Protein AF-A0A672Q0A1-F1 (afdb_monomer)

InterPro domains:
  IPR027817 Costars domain [PF14705] (2-60)
  IPR027817 Costars domain [SM01283] (1-65)
  IPR038095 Costars domain superfamily [G3DSA:1.10.10.1540] (1-67)
  IPR044302 Costars family [PTHR46334] (1-65)

Secondary structure (DSSP, 8-state):
--HHHHHHHHHHHHHHHSEEPTTS-EE--HHHHHT-HHHHHH-TTHHHHHHHHHHTTS---TTS------

Sequence (70 aa):
MNVEHEVTLLVDEIRRLGSKNADGKISVKFGVLFNDDQCANLFEALVGTLKAAKRKKLIALLGLLMNGLE

Organism: Sinocyclocheilus grahami (NCBI:txid75366)

Structure (mmCIF, N/CA/C/O backbone):
data_AF-A0A672Q0A1-F1
#
_entry.id   AF-A0A672Q0A1-F1
#
loop_
_atom_site.group_PDB
_atom_site.id
_atom_site.type_symbol
_atom_site.label_atom_id
_atom_site.label_alt_id
_atom_site.label_comp_id
_atom_site.label_asym_id
_atom_site.label_entity_id
_atom_site.label_seq_id
_atom_site.pdbx_PDB_ins_code
_atom_site.Cartn_x
_atom_site.Cartn_y
_atom_site.Cartn_z
_atom_site.occupancy
_atom_site.B_iso_or_equiv
_atom_site.auth_seq_id
_atom_site.auth_comp_id
_atom_site.auth_asym_id
_atom_site.auth_atom_id
_atom_site.pdbx_PDB_model_num
ATOM 1 N N . MET A 1 1 ? 8.538 16.538 -9.936 1.00 53.59 1 MET A N 1
ATOM 2 C CA . MET A 1 1 ? 7.692 15.435 -9.432 1.00 53.59 1 MET A CA 1
ATOM 3 C C . MET A 1 1 ? 6.915 15.937 -8.232 1.00 53.59 1 MET A C 1
ATOM 5 O O . MET A 1 1 ? 7.536 16.341 -7.255 1.00 53.59 1 MET A O 1
ATOM 9 N N . ASN A 1 2 ? 5.587 16.015 -8.332 1.00 74.50 2 ASN A N 1
ATOM 10 C CA . ASN A 1 2 ? 4.752 16.470 -7.224 1.00 74.50 2 ASN A CA 1
ATOM 11 C C . ASN A 1 2 ? 4.206 15.240 -6.500 1.00 74.50 2 ASN A C 1
ATOM 13 O O . ASN A 1 2 ? 3.209 14.663 -6.931 1.00 74.50 2 ASN A O 1
ATOM 17 N N . VAL A 1 3 ? 4.845 14.876 -5.387 1.00 73.06 3 VAL A N 1
ATOM 18 C CA . VAL A 1 3 ? 4.478 13.719 -4.551 1.00 73.06 3 VAL A CA 1
ATOM 19 C C . VAL A 1 3 ? 2.979 13.668 -4.242 1.00 73.06 3 VAL A C 1
ATOM 21 O O . VAL A 1 3 ? 2.403 12.595 -4.135 1.00 73.06 3 VAL A O 1
ATOM 24 N N . GLU A 1 4 ? 2.310 14.813 -4.111 1.00 79.94 4 GLU A N 1
ATOM 25 C CA . GLU A 1 4 ? 0.874 14.852 -3.808 1.00 79.94 4 GLU A CA 1
ATOM 26 C C . GLU A 1 4 ? -0.001 14.395 -4.977 1.00 79.94 4 GLU A C 1
ATOM 28 O O . GLU A 1 4 ? -1.045 13.776 -4.766 1.00 79.94 4 GLU A O 1
ATOM 33 N N . HIS A 1 5 ? 0.437 14.666 -6.208 1.00 83.56 5 HIS A N 1
ATOM 34 C CA . HIS A 1 5 ? -0.267 14.226 -7.406 1.00 83.56 5 HIS A CA 1
ATOM 35 C C . HIS A 1 5 ? -0.126 12.710 -7.570 1.00 83.56 5 HIS A C 1
ATOM 37 O O . HIS A 1 5 ? -1.119 12.011 -7.741 1.00 83.56 5 HIS A O 1
ATOM 43 N N . GLU A 1 6 ? 1.088 12.192 -7.377 1.00 81.25 6 GLU A N 1
ATOM 44 C CA . GLU A 1 6 ? 1.372 10.753 -7.358 1.00 81.25 6 GLU A CA 1
ATOM 45 C C . GLU A 1 6 ? 0.563 10.015 -6.285 1.00 81.25 6 GLU A C 1
ATOM 47 O O . GLU A 1 6 ? -0.028 8.972 -6.549 1.00 81.25 6 GLU A O 1
ATOM 52 N N . VAL 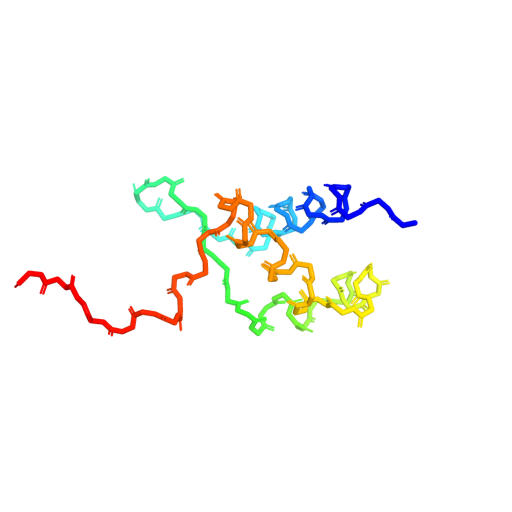A 1 7 ? 0.468 10.577 -5.077 1.00 81.75 7 VAL A N 1
ATOM 53 C CA . VAL A 1 7 ? -0.344 9.992 -4.002 1.00 81.75 7 VAL A CA 1
ATOM 54 C C . VAL A 1 7 ? -1.835 9.988 -4.354 1.00 81.75 7 VAL A C 1
ATOM 56 O O . VAL A 1 7 ? -2.535 9.043 -3.999 1.00 81.75 7 VAL A O 1
ATOM 59 N N . THR A 1 8 ? -2.327 11.005 -5.061 1.00 84.44 8 THR A N 1
ATOM 60 C CA . THR A 1 8 ? -3.731 11.059 -5.500 1.00 84.44 8 THR A CA 1
ATOM 61 C C . THR A 1 8 ? -4.024 9.993 -6.554 1.00 84.44 8 THR A C 1
ATOM 63 O O . THR A 1 8 ? -5.006 9.267 -6.415 1.00 84.44 8 THR A O 1
ATOM 66 N N . LEU A 1 9 ? -3.144 9.845 -7.549 1.00 85.62 9 LEU A N 1
ATOM 67 C CA . LEU A 1 9 ? -3.240 8.801 -8.574 1.00 85.62 9 LEU A CA 1
ATOM 68 C C . LEU A 1 9 ? -3.219 7.404 -7.949 1.00 85.62 9 LEU A C 1
ATOM 70 O O . LEU A 1 9 ? -4.069 6.577 -8.252 1.00 85.62 9 LEU A O 1
ATOM 74 N N . LEU A 1 10 ? -2.323 7.177 -6.985 1.00 82.81 10 LEU A N 1
ATOM 75 C CA . LEU A 1 10 ? -2.245 5.918 -6.249 1.00 82.81 10 LEU A CA 1
ATOM 76 C C . LEU A 1 10 ? -3.566 5.595 -5.531 1.00 82.81 10 LEU A C 1
ATOM 78 O O . LEU A 1 10 ? -4.020 4.454 -5.553 1.00 82.81 10 LEU A O 1
ATOM 82 N N . VAL A 1 11 ? -4.195 6.582 -4.884 1.00 81.69 11 VAL A N 1
ATOM 83 C CA . VAL A 1 11 ? -5.498 6.390 -4.227 1.00 81.69 11 VAL A CA 1
ATOM 84 C C . VAL A 1 11 ? -6.583 6.056 -5.251 1.00 81.69 11 VAL A C 1
ATOM 86 O O . VAL A 1 11 ? -7.424 5.208 -4.962 1.00 81.69 11 VAL A O 1
ATOM 89 N N . ASP A 1 12 ? -6.568 6.673 -6.430 1.00 86.25 12 ASP A N 1
ATOM 90 C CA . ASP A 1 12 ? -7.531 6.377 -7.494 1.00 86.25 12 ASP A CA 1
ATOM 91 C C . ASP A 1 12 ? -7.353 4.957 -8.052 1.00 86.25 12 ASP A C 1
ATOM 93 O O . ASP A 1 12 ? -8.314 4.187 -8.096 1.00 86.25 12 ASP A O 1
ATOM 97 N N . GLU A 1 13 ? -6.113 4.541 -8.319 1.00 85.38 13 GLU A N 1
ATOM 98 C CA . GLU A 1 13 ? -5.795 3.172 -8.736 1.00 85.38 13 GLU A CA 1
ATOM 99 C C . GLU A 1 13 ? -6.207 2.146 -7.667 1.00 85.38 13 GLU A C 1
ATOM 101 O O . GLU A 1 13 ? -6.796 1.113 -7.983 1.00 85.38 13 GLU A O 1
ATOM 106 N N . ILE A 1 14 ? -5.990 2.446 -6.379 1.00 82.38 14 ILE A N 1
ATOM 107 C CA . ILE A 1 14 ? -6.468 1.616 -5.262 1.00 82.38 14 ILE A CA 1
ATOM 108 C C . ILE A 1 14 ? -8.000 1.524 -5.259 1.00 82.38 14 ILE A C 1
ATOM 110 O O . ILE A 1 14 ? -8.532 0.467 -4.937 1.00 82.38 14 ILE A O 1
ATOM 114 N N . ARG A 1 15 ? -8.728 2.590 -5.608 1.00 83.44 15 ARG A N 1
ATOM 115 C CA . ARG A 1 15 ? -10.201 2.578 -5.717 1.00 83.44 15 ARG A CA 1
ATOM 116 C C . ARG A 1 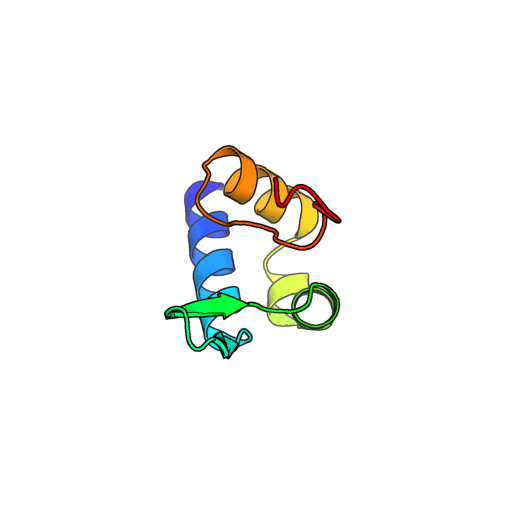15 ? -10.701 1.811 -6.928 1.00 83.44 15 ARG A C 1
ATOM 118 O O . ARG A 1 15 ? -11.779 1.230 -6.853 1.00 83.44 15 ARG A O 1
ATOM 125 N N . ARG A 1 16 ? -9.932 1.819 -8.010 1.00 85.19 16 ARG A N 1
ATOM 126 C CA . ARG A 1 16 ? -10.261 1.165 -9.273 1.00 85.19 16 ARG A CA 1
ATOM 127 C C . ARG A 1 16 ? -9.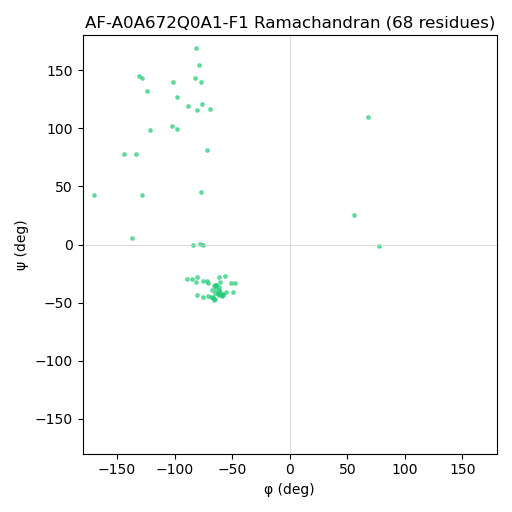966 -0.337 -9.242 1.00 85.19 16 ARG A C 1
ATOM 129 O O . ARG A 1 16 ? -10.787 -1.121 -9.704 1.00 85.19 16 ARG A O 1
ATOM 136 N N . LEU A 1 17 ? -8.819 -0.730 -8.685 1.00 85.94 17 LEU A N 1
ATOM 137 C CA . LEU A 1 17 ? -8.374 -2.124 -8.556 1.00 85.94 17 LEU A CA 1
ATOM 138 C C . LEU A 1 17 ? -8.854 -2.779 -7.254 1.00 85.94 17 LEU A C 1
ATOM 140 O O . LEU A 1 17 ? -9.024 -3.996 -7.177 1.00 85.94 17 LEU A O 1
ATOM 144 N N . GLY A 1 18 ? -9.022 -1.986 -6.199 1.00 83.12 18 GLY A N 1
ATOM 145 C CA . GLY A 1 18 ? -9.489 -2.449 -4.902 1.00 83.12 18 GLY A CA 1
ATOM 146 C C . GLY A 1 18 ? -10.991 -2.653 -4.857 1.00 83.12 18 GLY A C 1
ATOM 147 O O . GLY A 1 18 ? -11.766 -2.030 -5.575 1.00 83.12 18 GLY A O 1
ATOM 148 N N . SER A 1 19 ? -11.415 -3.530 -3.957 1.00 82.12 19 SER A N 1
ATOM 149 C CA . SER A 1 19 ? -12.829 -3.802 -3.719 1.00 82.12 19 SER A CA 1
ATOM 150 C C . SER A 1 19 ? -13.305 -3.074 -2.470 1.00 82.12 19 SER A C 1
ATOM 152 O O . SER A 1 19 ? -12.595 -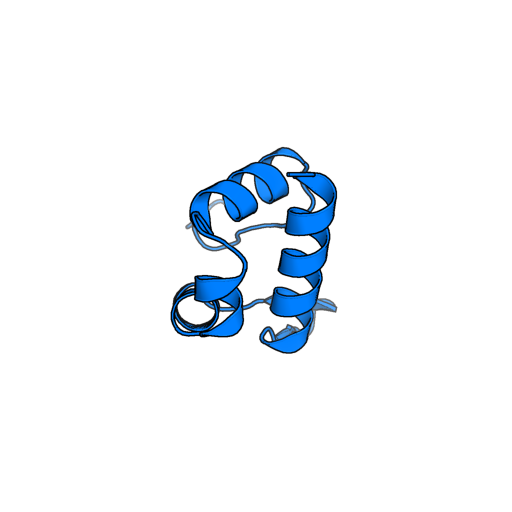3.004 -1.461 1.00 82.12 19 SER A O 1
ATOM 154 N N . LYS A 1 20 ? -14.518 -2.519 -2.539 1.00 82.69 20 LYS A N 1
ATOM 155 C CA . LYS A 1 20 ? -15.183 -1.911 -1.387 1.00 82.69 20 LYS A CA 1
ATOM 156 C C . LYS A 1 20 ? -15.728 -3.016 -0.482 1.00 82.69 20 LYS A C 1
ATOM 158 O O . LYS A 1 20 ? -16.551 -3.819 -0.907 1.00 82.69 20 LYS A O 1
ATOM 163 N N . ASN A 1 21 ? -15.278 -3.032 0.764 1.00 77.06 21 ASN A N 1
ATOM 164 C CA . ASN A 1 21 ? -15.751 -3.952 1.792 1.00 77.06 21 ASN A CA 1
ATOM 165 C C . ASN A 1 21 ? -17.063 -3.449 2.418 1.00 77.06 21 ASN A C 1
ATOM 167 O O . ASN A 1 21 ? -17.447 -2.291 2.243 1.00 77.06 21 ASN A O 1
ATOM 171 N N . ALA A 1 22 ? -17.712 -4.306 3.213 1.00 74.88 22 ALA A N 1
ATOM 172 C CA . ALA A 1 22 ? -18.947 -3.989 3.941 1.00 74.88 22 ALA A CA 1
ATOM 173 C C . ALA A 1 22 ? -18.827 -2.764 4.876 1.00 74.88 22 ALA A C 1
ATOM 175 O O . ALA A 1 22 ? -19.800 -2.047 5.072 1.00 74.88 22 ALA A O 1
ATOM 176 N N . ASP A 1 23 ? -17.620 -2.472 5.372 1.00 70.12 23 ASP A N 1
ATOM 177 C CA . ASP A 1 23 ? -17.295 -1.287 6.190 1.00 70.12 23 ASP A CA 1
ATOM 178 C C . ASP A 1 23 ? -17.196 0.019 5.368 1.00 70.12 23 ASP A C 1
ATOM 180 O O . ASP A 1 23 ? -16.853 1.083 5.871 1.00 70.12 23 ASP A O 1
ATOM 184 N N . GLY A 1 24 ? -17.401 -0.055 4.051 1.00 73.75 24 GLY A N 1
ATOM 185 C CA . GLY A 1 24 ? -17.235 1.067 3.131 1.00 73.75 24 GLY A CA 1
ATOM 186 C C . GLY A 1 24 ? -15.781 1.398 2.775 1.00 73.75 24 GLY A C 1
ATOM 187 O O . GLY A 1 24 ? -15.552 2.282 1.948 1.00 73.75 24 GLY A O 1
ATOM 188 N N . LYS A 1 25 ? -14.809 0.672 3.339 1.00 77.50 25 LYS A N 1
ATOM 189 C CA . LYS A 1 25 ? -13.376 0.806 3.043 1.00 77.50 25 LYS A CA 1
ATOM 190 C C . LYS A 1 25 ? -12.980 0.039 1.793 1.00 77.50 25 LYS A C 1
ATOM 192 O O . LYS A 1 25 ? -13.459 -1.065 1.557 1.00 77.50 25 LYS A O 1
ATOM 197 N N . ILE A 1 26 ? -12.056 0.604 1.030 1.00 82.31 26 ILE A N 1
ATOM 198 C CA . ILE A 1 26 ? -11.524 -0.015 -0.180 1.00 82.31 26 ILE A CA 1
ATOM 199 C C . ILE A 1 26 ? -10.206 -0.694 0.165 1.00 82.31 26 ILE A C 1
ATOM 201 O O . ILE A 1 26 ? -9.313 -0.074 0.742 1.00 82.31 26 ILE A O 1
ATOM 205 N N . SER A 1 27 ? -10.109 -1.975 -0.178 1.00 80.06 27 SER A N 1
ATOM 206 C CA . SER A 1 27 ? -8.928 -2.797 0.071 1.00 80.06 27 SER A CA 1
ATOM 207 C C . SER A 1 27 ? -8.431 -3.387 -1.241 1.00 80.06 27 SER A C 1
ATOM 209 O O . SER A 1 27 ? -9.207 -3.960 -2.004 1.00 80.06 27 SER A O 1
ATOM 211 N N . VAL A 1 28 ? -7.130 -3.282 -1.490 1.00 83.50 28 VAL A N 1
ATOM 212 C CA . VAL A 1 28 ? -6.468 -3.903 -2.639 1.00 83.50 28 VAL A CA 1
ATOM 213 C C . VAL A 1 28 ? -5.233 -4.653 -2.162 1.00 83.50 28 VAL A C 1
ATOM 215 O O . VAL A 1 28 ? -4.568 -4.248 -1.204 1.00 83.50 28 VAL A O 1
ATOM 218 N N . LYS A 1 29 ? -4.930 -5.778 -2.808 1.00 84.19 29 LYS A N 1
ATOM 219 C CA . LYS A 1 29 ? -3.733 -6.558 -2.495 1.00 84.19 29 LYS A CA 1
ATOM 220 C C . LYS A 1 29 ? -2.513 -5.872 -3.096 1.00 84.19 29 LYS A C 1
ATOM 222 O O . LYS A 1 29 ? -2.551 -5.449 -4.247 1.00 84.19 29 LYS A O 1
ATOM 227 N N . PHE A 1 30 ? -1.407 -5.854 -2.352 1.00 80.25 30 PHE A N 1
ATOM 228 C CA . PHE A 1 30 ? -0.138 -5.323 -2.857 1.00 80.25 30 PHE A CA 1
ATOM 229 C C . PHE A 1 30 ? 0.287 -6.006 -4.163 1.00 80.25 30 PHE A C 1
ATOM 231 O O . PHE A 1 30 ? 0.683 -5.325 -5.095 1.00 80.25 30 PHE A O 1
ATOM 238 N N . GLY A 1 31 ? 0.113 -7.328 -4.266 1.00 81.38 31 GLY A N 1
ATOM 239 C CA . GLY A 1 31 ? 0.412 -8.063 -5.496 1.00 81.38 31 GLY A CA 1
ATOM 240 C C . GLY A 1 31 ? -0.415 -7.620 -6.707 1.00 81.38 31 GLY A C 1
ATOM 241 O O . GLY A 1 31 ? 0.085 -7.706 -7.813 1.00 81.38 31 GLY A O 1
ATOM 242 N N . VAL A 1 32 ? -1.637 -7.104 -6.519 1.00 85.94 32 VAL A N 1
ATOM 243 C CA . VAL A 1 32 ? -2.464 -6.594 -7.630 1.00 85.94 32 VAL A CA 1
ATOM 244 C C . VAL A 1 32 ? -1.949 -5.237 -8.096 1.00 85.94 32 VAL A C 1
ATOM 246 O O . VAL A 1 32 ? -1.759 -5.057 -9.285 1.00 85.94 32 VAL A O 1
ATOM 249 N N . LEU A 1 33 ? -1.642 -4.325 -7.166 1.00 82.94 33 LEU A N 1
ATOM 250 C CA . LEU A 1 33 ? -1.004 -3.041 -7.494 1.00 82.94 33 LEU A CA 1
ATOM 251 C C . LEU A 1 33 ? 0.375 -3.228 -8.140 1.00 82.94 33 LEU A C 1
ATOM 253 O O . LEU A 1 33 ? 0.746 -2.491 -9.039 1.00 82.94 33 LEU A O 1
ATOM 257 N N . PHE A 1 34 ? 1.149 -4.199 -7.657 1.00 79.38 34 PHE A N 1
ATOM 258 C CA . PHE A 1 34 ? 2.500 -4.464 -8.145 1.00 79.38 34 PHE A CA 1
ATOM 259 C C . PHE A 1 34 ? 2.508 -5.174 -9.504 1.00 79.38 34 PHE A C 1
ATOM 261 O O . PHE A 1 34 ? 3.419 -4.968 -10.295 1.00 79.38 34 PHE A O 1
ATOM 268 N N . ASN A 1 35 ? 1.499 -6.005 -9.776 1.00 82.94 35 ASN A N 1
ATOM 269 C CA . ASN A 1 35 ? 1.316 -6.672 -11.064 1.00 82.94 35 ASN A CA 1
ATOM 270 C C . ASN A 1 35 ? 0.584 -5.779 -12.085 1.00 82.94 35 ASN A C 1
ATOM 272 O O . ASN A 1 35 ? 0.330 -6.219 -13.203 1.00 82.94 35 ASN A O 1
ATOM 276 N N . ASP A 1 36 ? 0.195 -4.560 -11.711 1.00 84.69 36 ASP A N 1
ATOM 277 C CA . ASP A 1 36 ? -0.477 -3.638 -12.616 1.00 84.69 36 ASP A CA 1
ATOM 278 C C . ASP A 1 36 ? 0.556 -2.805 -13.386 1.00 84.69 36 ASP A C 1
ATOM 280 O O . ASP A 1 36 ? 1.349 -2.061 -12.803 1.00 84.69 36 ASP A O 1
ATOM 284 N N . ASP A 1 37 ? 0.543 -2.939 -14.711 1.00 83.56 37 ASP A N 1
ATOM 285 C CA . ASP A 1 37 ? 1.476 -2.264 -15.618 1.00 83.56 37 ASP A CA 1
ATOM 286 C C . ASP A 1 37 ? 1.371 -0.733 -15.516 1.00 83.56 37 ASP A C 1
ATOM 288 O O . ASP A 1 37 ? 2.379 -0.031 -15.614 1.00 83.56 37 ASP A O 1
ATOM 292 N N . GLN A 1 38 ? 0.173 -0.189 -15.240 1.00 81.81 38 GLN A N 1
ATOM 293 C CA . GLN A 1 38 ? 0.014 1.254 -15.049 1.00 81.81 38 GLN A CA 1
ATOM 294 C C . GLN A 1 38 ? 0.745 1.706 -13.792 1.00 81.81 38 GLN A C 1
ATOM 296 O O . GLN A 1 38 ? 1.487 2.679 -13.837 1.00 81.81 38 GLN A O 1
ATOM 301 N N . CYS A 1 39 ? 0.584 0.983 -12.687 1.00 80.31 39 CYS A N 1
ATOM 302 C CA . CYS A 1 39 ? 1.282 1.271 -11.440 1.00 80.31 39 CYS A CA 1
ATOM 303 C C . CYS A 1 39 ? 2.808 1.152 -11.586 1.00 80.31 39 CYS A C 1
ATOM 305 O O . CYS A 1 39 ? 3.536 2.009 -11.087 1.00 80.31 39 CYS A O 1
ATOM 307 N N . ALA A 1 40 ? 3.294 0.128 -12.288 1.00 79.44 40 ALA A N 1
ATOM 308 C CA . ALA A 1 40 ? 4.721 -0.064 -12.538 1.00 79.44 40 ALA A CA 1
ATOM 309 C C . ALA A 1 40 ? 5.322 1.042 -13.427 1.00 79.44 40 ALA A C 1
ATOM 311 O O . ALA A 1 40 ? 6.454 1.461 -13.201 1.00 79.44 40 ALA A O 1
ATOM 312 N N . ASN A 1 41 ? 4.560 1.545 -14.403 1.00 78.56 41 ASN A N 1
ATOM 313 C CA . ASN A 1 41 ? 5.004 2.594 -15.322 1.00 78.56 41 ASN A CA 1
ATOM 314 C C . ASN A 1 41 ? 4.807 4.020 -14.766 1.00 78.56 41 ASN A C 1
ATOM 316 O O . ASN A 1 41 ? 5.554 4.931 -15.113 1.00 78.56 41 ASN A O 1
ATOM 320 N N . LEU A 1 42 ? 3.802 4.231 -13.910 1.00 75.38 42 LEU A N 1
ATOM 321 C CA . LEU A 1 42 ? 3.510 5.517 -13.263 1.00 75.38 42 LEU A CA 1
ATOM 322 C C . LEU A 1 42 ? 4.394 5.768 -12.041 1.00 75.38 42 LEU A C 1
ATOM 324 O O . LEU A 1 42 ? 4.719 6.919 -11.751 1.00 75.38 42 LEU A O 1
ATOM 328 N N . PHE A 1 43 ? 4.779 4.712 -11.321 1.00 75.44 43 PHE A N 1
ATOM 329 C CA . PHE A 1 43 ? 5.561 4.819 -10.097 1.00 75.44 43 PHE A CA 1
ATOM 330 C C . PHE A 1 43 ? 6.882 4.056 -10.226 1.00 75.44 43 PHE A C 1
ATOM 332 O O . PHE A 1 43 ? 6.941 2.864 -9.927 1.00 75.44 43 PHE A O 1
ATOM 339 N N . GLU A 1 44 ? 7.974 4.770 -10.532 1.00 71.44 44 GLU A N 1
A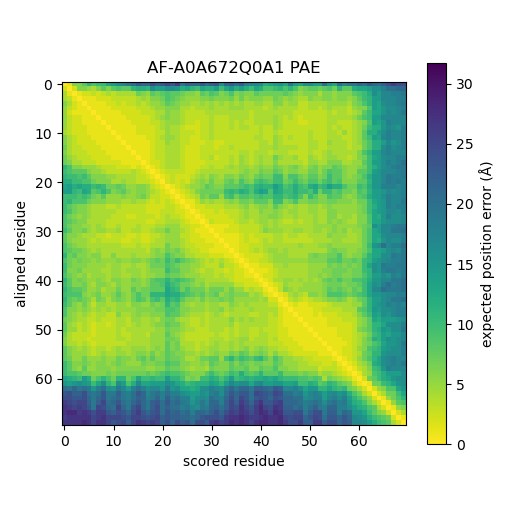TOM 340 C CA . GLU A 1 44 ? 9.344 4.220 -10.443 1.00 71.44 44 GLU A CA 1
ATOM 341 C C . GLU A 1 44 ? 9.608 3.567 -9.075 1.00 71.44 44 GLU A C 1
ATOM 343 O O . GLU A 1 44 ? 10.319 2.570 -8.962 1.00 71.44 44 GLU A O 1
ATOM 348 N N . ALA A 1 45 ? 8.992 4.112 -8.020 1.00 78.69 45 ALA A N 1
ATOM 349 C CA . ALA A 1 45 ? 9.015 3.552 -6.679 1.00 78.69 45 ALA A CA 1
ATOM 350 C C . ALA A 1 45 ? 7.609 3.524 -6.063 1.00 78.69 45 ALA A C 1
ATOM 352 O O . ALA A 1 45 ? 7.296 4.315 -5.169 1.00 78.69 45 ALA A O 1
ATOM 353 N N . LEU A 1 46 ? 6.782 2.553 -6.462 1.00 78.62 46 LEU A N 1
ATOM 354 C CA . LEU A 1 46 ? 5.447 2.321 -5.882 1.00 78.62 46 LEU A CA 1
A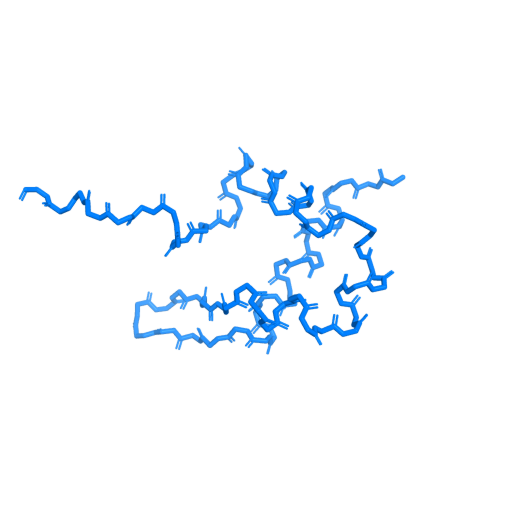TOM 355 C C . LEU A 1 46 ? 5.472 2.276 -4.342 1.00 78.62 46 LEU A C 1
ATOM 357 O O . LEU A 1 46 ? 4.636 2.868 -3.658 1.00 78.62 46 LEU A O 1
ATOM 361 N N . VAL A 1 47 ? 6.496 1.627 -3.779 1.00 80.75 47 VAL A N 1
ATOM 362 C CA . VAL A 1 47 ? 6.731 1.547 -2.327 1.00 80.75 47 VAL A CA 1
ATOM 363 C C . VAL A 1 47 ? 7.025 2.925 -1.713 1.00 80.75 47 VAL A C 1
ATOM 365 O O . VAL A 1 47 ? 6.609 3.197 -0.585 1.00 80.75 47 VAL A O 1
ATOM 368 N N . GLY A 1 48 ? 7.703 3.814 -2.441 1.00 83.62 48 GLY A N 1
ATOM 369 C CA . GLY A 1 48 ? 7.976 5.190 -2.023 1.00 83.62 48 GLY A CA 1
ATOM 370 C C . GLY A 1 48 ? 6.697 6.017 -1.915 1.00 83.62 48 GLY A C 1
ATOM 371 O O . GLY A 1 48 ? 6.440 6.625 -0.870 1.00 83.62 48 GLY A O 1
ATOM 372 N N . THR A 1 49 ? 5.845 5.954 -2.938 1.00 84.38 49 THR A N 1
ATOM 373 C CA . THR A 1 49 ? 4.552 6.653 -2.974 1.00 84.38 49 THR A CA 1
ATOM 374 C C . THR A 1 49 ? 3.596 6.116 -1.910 1.00 84.38 49 THR A C 1
ATOM 376 O O . THR A 1 49 ? 2.997 6.895 -1.167 1.00 84.38 49 THR A O 1
ATOM 379 N N . LEU A 1 50 ? 3.539 4.791 -1.723 1.00 82.19 50 LEU A N 1
ATOM 380 C CA . LEU A 1 50 ? 2.796 4.146 -0.633 1.00 82.19 50 LEU A CA 1
ATOM 381 C C . LEU A 1 50 ? 3.264 4.627 0.749 1.00 82.19 50 LEU A C 1
ATOM 383 O O . LEU A 1 50 ? 2.446 4.902 1.630 1.00 82.19 50 LEU A O 1
ATOM 387 N N . LYS A 1 51 ? 4.579 4.763 0.957 1.00 82.69 51 LYS A N 1
ATOM 388 C CA . LYS A 1 51 ? 5.152 5.242 2.223 1.00 82.69 51 LYS A CA 1
ATOM 389 C C . LYS A 1 51 ? 4.819 6.714 2.468 1.00 82.69 51 LYS A C 1
ATOM 391 O O . LYS A 1 51 ? 4.484 7.068 3.599 1.00 82.69 51 LYS A O 1
ATOM 396 N N . ALA A 1 52 ? 4.846 7.553 1.431 1.00 84.81 52 ALA A N 1
ATOM 397 C CA . ALA A 1 52 ? 4.434 8.954 1.508 1.00 84.81 52 ALA A CA 1
ATOM 398 C C . ALA A 1 52 ? 2.934 9.093 1.825 1.00 84.81 52 ALA A C 1
ATOM 400 O O . ALA A 1 52 ? 2.564 9.816 2.754 1.00 84.81 52 ALA A O 1
ATOM 401 N N . ALA A 1 53 ? 2.083 8.335 1.130 1.00 84.38 53 ALA A N 1
ATOM 402 C CA . ALA A 1 53 ? 0.641 8.290 1.354 1.00 84.38 53 ALA A CA 1
ATOM 403 C C . ALA A 1 53 ? 0.293 7.803 2.773 1.00 84.38 53 ALA A C 1
ATOM 405 O O . ALA A 1 53 ? -0.528 8.415 3.461 1.00 84.38 53 ALA A O 1
ATOM 406 N N . LYS A 1 54 ? 0.978 6.758 3.261 1.00 82.12 54 LYS A N 1
ATOM 407 C CA . LYS A 1 54 ? 0.845 6.261 4.640 1.00 82.12 54 LYS A CA 1
ATOM 408 C C . LYS A 1 54 ? 1.278 7.313 5.663 1.00 82.12 54 LYS A C 1
ATOM 410 O O . LYS A 1 54 ? 0.592 7.506 6.662 1.00 82.12 54 LYS A O 1
ATOM 415 N N . ARG A 1 55 ? 2.384 8.029 5.420 1.00 83.00 55 ARG A N 1
ATOM 416 C CA . ARG A 1 55 ? 2.876 9.092 6.319 1.00 83.00 55 ARG A CA 1
ATOM 417 C C . ARG A 1 55 ? 1.899 10.266 6.411 1.00 83.00 55 ARG A C 1
ATOM 419 O O . ARG A 1 55 ? 1.743 10.837 7.484 1.00 83.00 55 ARG A O 1
ATOM 426 N N . LYS A 1 56 ? 1.207 10.580 5.312 1.00 80.19 56 LYS A N 1
ATOM 427 C CA . LYS A 1 56 ? 0.118 11.567 5.259 1.00 80.19 56 LYS A CA 1
ATOM 428 C C . LYS A 1 56 ? -1.220 11.043 5.809 1.00 80.19 56 LYS A C 1
ATOM 430 O O . LYS A 1 56 ? -2.189 11.791 5.808 1.00 80.19 56 LYS A O 1
ATOM 435 N N . LYS A 1 57 ? -1.286 9.787 6.280 1.00 78.00 57 LYS A N 1
ATOM 436 C CA . LYS A 1 57 ? -2.520 9.102 6.719 1.00 78.00 57 LYS A CA 1
ATOM 437 C C . LYS A 1 57 ? -3.622 9.068 5.643 1.00 78.00 57 LYS A C 1
ATOM 439 O O . LYS A 1 57 ? -4.796 8.956 5.974 1.00 78.00 57 LYS A O 1
ATOM 444 N N . LEU A 1 58 ? -3.244 9.151 4.364 1.00 73.75 58 LEU A N 1
ATOM 445 C CA . LEU A 1 58 ? -4.176 9.121 3.229 1.00 73.75 58 LEU A CA 1
ATOM 446 C C . LEU A 1 58 ? -4.597 7.694 2.870 1.00 73.75 58 LEU A C 1
ATOM 448 O O . LEU A 1 58 ? -5.699 7.477 2.380 1.00 73.75 58 LEU A O 1
ATOM 452 N N . ILE A 1 59 ? -3.732 6.718 3.151 1.00 73.44 59 ILE A N 1
ATOM 453 C CA . ILE A 1 59 ? -4.031 5.294 3.005 1.00 73.44 59 ILE A CA 1
ATOM 454 C C . ILE A 1 59 ? -3.697 4.548 4.294 1.00 73.44 59 ILE A C 1
ATOM 456 O O . ILE A 1 59 ? -2.689 4.818 4.954 1.00 73.44 59 ILE A O 1
ATOM 460 N N . ALA A 1 60 ? -4.525 3.561 4.619 1.00 65.94 60 ALA A N 1
ATOM 461 C CA . ALA A 1 60 ? -4.244 2.585 5.657 1.00 65.94 60 ALA A CA 1
ATOM 462 C C . ALA A 1 60 ? -3.787 1.287 4.985 1.00 65.94 60 ALA A C 1
ATOM 464 O O . ALA A 1 60 ? -4.595 0.520 4.469 1.00 65.94 60 ALA A O 1
ATOM 465 N N . LEU A 1 61 ? -2.476 1.036 4.983 1.00 63.00 61 LEU A N 1
ATOM 466 C CA . LEU A 1 61 ? -1.925 -0.266 4.602 1.00 63.00 61 LEU A CA 1
ATOM 467 C C . LEU A 1 61 ? -2.230 -1.274 5.717 1.00 63.00 61 LEU A C 1
ATOM 469 O O . LEU A 1 61 ? -1.389 -1.528 6.582 1.00 63.00 61 LEU A O 1
ATOM 473 N N . LEU A 1 62 ? -3.448 -1.817 5.711 1.00 51.72 62 LEU A N 1
ATOM 474 C CA . LEU A 1 62 ? -3.955 -2.774 6.700 1.00 51.72 62 LEU A CA 1
ATOM 475 C C . LEU A 1 62 ? -3.409 -4.201 6.463 1.00 51.72 62 LEU A C 1
ATOM 477 O O . LEU A 1 62 ? -4.148 -5.177 6.460 1.00 51.72 62 LEU A O 1
ATOM 481 N 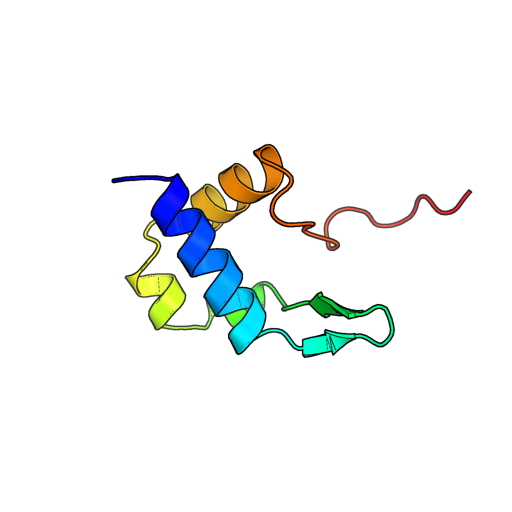N . GLY A 1 63 ? -2.101 -4.300 6.214 1.00 46.44 63 GLY A N 1
ATOM 482 C CA . GLY A 1 63 ? -1.363 -5.544 5.960 1.00 46.44 63 GLY A CA 1
ATOM 483 C C . GLY A 1 63 ? -0.012 -5.624 6.681 1.00 46.44 63 GLY A C 1
ATOM 484 O O . GLY A 1 63 ? 0.729 -6.576 6.480 1.00 46.44 63 GLY A O 1
ATOM 485 N N . LEU A 1 64 ? 0.309 -4.646 7.537 1.00 44.00 64 LEU A N 1
ATOM 486 C CA . LEU A 1 64 ? 1.413 -4.736 8.502 1.00 44.00 64 LEU A CA 1
ATOM 487 C C . LEU A 1 64 ? 0.933 -4.386 9.919 1.00 44.00 64 LEU A C 1
ATOM 489 O O . LEU A 1 64 ? 1.577 -3.626 10.638 1.00 44.00 64 LEU A O 1
ATOM 493 N N . LEU A 1 65 ? -0.240 -4.889 10.293 1.00 39.59 65 LEU A N 1
ATOM 494 C CA . LEU A 1 65 ? -0.665 -4.948 11.687 1.00 39.59 65 LEU A CA 1
ATOM 495 C C . LEU A 1 65 ? -1.461 -6.240 11.863 1.00 39.59 65 LEU A C 1
ATOM 497 O O . LEU A 1 65 ? -2.686 -6.264 11.821 1.00 39.59 65 LEU A O 1
ATOM 501 N N . MET A 1 66 ? -0.721 -7.343 11.962 1.00 42.47 66 MET A N 1
ATOM 502 C CA . MET A 1 66 ? -1.245 -8.544 12.589 1.00 42.47 66 MET A CA 1
ATOM 503 C C . MET A 1 66 ? -1.372 -8.249 14.083 1.00 42.47 66 MET A C 1
ATOM 505 O O . MET A 1 66 ? -0.366 -8.037 14.750 1.00 42.47 66 MET A O 1
ATOM 509 N N . ASN A 1 67 ? -2.617 -8.277 14.552 1.00 41.12 67 ASN A N 1
ATOM 510 C CA . ASN A 1 67 ? -3.048 -8.405 15.942 1.00 41.12 67 ASN A CA 1
ATOM 511 C C . ASN A 1 67 ? -2.755 -7.225 16.879 1.00 41.12 67 ASN A C 1
ATOM 513 O O . ASN A 1 67 ? -1.637 -6.969 17.311 1.00 41.12 67 ASN A O 1
ATOM 517 N N . GLY A 1 68 ? -3.845 -6.564 17.243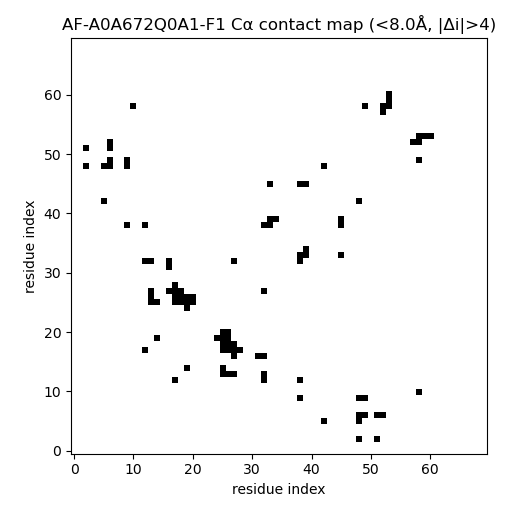 1.00 42.34 68 GLY A N 1
ATOM 518 C CA . GLY A 1 68 ? -3.960 -5.645 18.366 1.00 42.34 68 GLY A CA 1
ATOM 519 C C . GLY A 1 68 ? -5.432 -5.308 18.574 1.00 42.34 68 GLY A C 1
ATOM 520 O O . GLY A 1 68 ? -5.776 -4.136 18.676 1.00 42.34 68 GLY A O 1
ATOM 521 N N . LEU A 1 69 ? -6.301 -6.324 18.485 1.00 40.12 69 LEU A N 1
ATOM 522 C CA . LEU A 1 69 ? -7.620 -6.246 19.096 1.00 40.12 69 LEU A CA 1
ATOM 523 C C . LEU A 1 69 ? -7.378 -6.576 20.573 1.00 40.12 69 LEU A C 1
ATOM 525 O O . LEU A 1 69 ? -6.837 -7.641 20.860 1.00 40.12 69 LEU A O 1
ATOM 529 N N . GLU A 1 70 ? -7.645 -5.561 21.389 1.00 36.38 70 GLU A N 1
ATOM 530 C CA . GLU A 1 70 ? -7.807 -5.480 22.852 1.00 36.38 70 GLU A CA 1
ATOM 531 C C . GLU A 1 70 ? -7.611 -6.754 23.690 1.00 36.38 70 GLU A C 1
ATOM 533 O O . GLU A 1 70 ? -8.276 -7.780 23.420 1.00 36.38 70 GLU A O 1
#

Foldseek 3Di:
DPLVVLLVVLVVVQVVQFDQDPVRDTDHDPVSLVVDPCNVVSDVCNVVSVVVCVVVVVDDPPPPDDDDDD

Mean predicted aligned error: 7.69 Å

Radius of gyration: 12.44 Å; Cα contacts (8 Å, |Δi|>4): 51; chains: 1; bounding box: 28×25×38 Å

Nearest PDB structures (foldseek):
  2l2o-assembly1_A  TM=8.117E-01 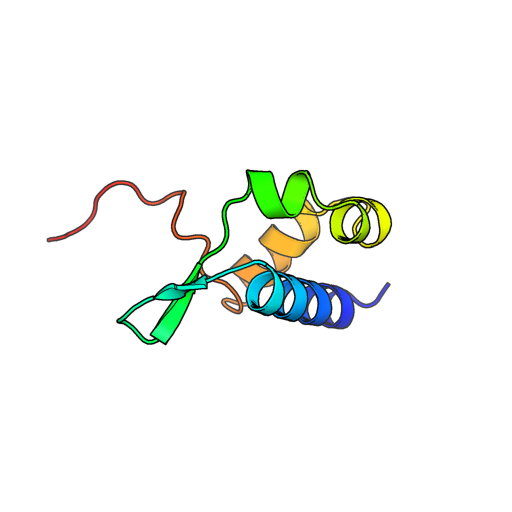 e=5.974E-07  Homo sapiens
  3sii-assembly1_A  TM=4.773E-01  e=4.957E+00  Thermomonospora curvata DSM 43183
  3sih-assembly1_A  TM=4.767E-01  e=4.957E+00  Thermomonospora curvata DSM 43183

Solvent-accessible surface area (backbone atoms only — not comparable to full-atom values): 4414 Å² total; per-residue (Å²): 136,61,67,70,58,55,35,49,51,51,52,50,51,40,59,72,74,16,49,73,44,97,88,70,48,67,50,60,55,66,68,56,54,66,70,30,68,64,48,53,72,73,28,94,48,52,69,56,45,51,49,52,26,41,74,71,66,74,46,82,78,88,81,82,69,86,80,83,80,129

pLDDT: mean 74.99, std 13.66, range [36.38, 86.25]